Protein AF-A0A9D1CJ39-F1 (afdb_monomer_lite)

Organism: NCBI:txid2840693

Secondary structure (DSSP, 8-state):
----------------------------S-TTHHHHHHHHHHHHHHHTT----SS--TTS-HHHHHHHHHHHHHHHHHHHHHHHHHTT-

pLDDT: mean 74.58, std 17.73, range [40.72, 93.94]

Sequence (89 aa):
MFTPNIQQQGQNQNQQQAQSNSSNSNNHVVPEARGALNNMKHEIAGELGINLKQGYNGDLTSREAGYIGGYMVKRMIEQQEKSMSQNQF

Foldseek 3Di:
DDDDDDDDDDDDDDDDPPPPPPVPPPPPDDPVCPVVLVVLLVVLCVVVVHDDDPDDPVVPDPVSVVVSVVVSVVVVVVVVVVVVVVVPD

Structure (mmCIF, N/CA/C/O backbone):
data_AF-A0A9D1CJ39-F1
#
_entry.id   AF-A0A9D1CJ39-F1
#
loop_
_atom_site.group_PDB
_atom_site.id
_atom_site.type_symbol
_atom_site.label_atom_id
_atom_site.label_alt_id
_atom_site.label_comp_id
_atom_site.label_asym_id
_atom_site.label_entity_id
_atom_site.label_seq_id
_atom_site.pdbx_PDB_ins_code
_atom_site.Cartn_x
_atom_site.Cartn_y
_atom_site.Cartn_z
_atom_site.occupancy
_atom_site.B_iso_or_equiv
_atom_site.auth_seq_id
_atom_site.auth_comp_id
_atom_site.auth_asym_id
_atom_site.auth_atom_id
_atom_site.pdbx_PDB_model_num
ATOM 1 N N . MET A 1 1 ? 41.653 -59.402 -27.744 1.00 44.44 1 MET A N 1
ATOM 2 C CA . MET A 1 1 ? 41.753 -58.293 -28.715 1.00 44.44 1 MET A CA 1
ATOM 3 C C . MET A 1 1 ? 40.563 -57.369 -28.503 1.00 44.44 1 MET A C 1
ATOM 5 O O . MET A 1 1 ? 39.444 -57.846 -28.569 1.00 44.44 1 MET A O 1
ATOM 9 N N . PHE A 1 2 ? 40.890 -56.111 -28.188 1.00 50.53 2 PHE A N 1
ATOM 10 C CA . PHE A 1 2 ? 40.113 -54.861 -28.134 1.00 50.53 2 PHE A CA 1
ATOM 11 C C . PHE A 1 2 ? 38.857 -54.736 -27.233 1.00 50.53 2 PHE A C 1
ATOM 13 O O . PHE A 1 2 ? 37.960 -55.565 -27.206 1.00 50.53 2 PHE A O 1
ATOM 20 N N . THR A 1 3 ? 38.907 -53.657 -26.449 1.00 66.00 3 THR A N 1
ATOM 21 C CA . THR A 1 3 ? 38.209 -53.225 -25.222 1.00 66.00 3 THR A CA 1
ATOM 22 C C . THR A 1 3 ? 36.707 -52.906 -25.365 1.00 66.00 3 THR A C 1
ATOM 24 O O . THR A 1 3 ? 36.264 -52.533 -26.449 1.00 66.00 3 THR A O 1
ATOM 27 N N . PRO A 1 4 ? 35.928 -52.959 -24.259 1.00 53.69 4 PRO A N 1
ATOM 28 C CA . PRO A 1 4 ? 34.553 -52.457 -24.190 1.00 53.69 4 PRO A CA 1
ATOM 29 C C . PRO A 1 4 ? 34.473 -50.930 -24.357 1.00 53.69 4 PRO A C 1
ATOM 31 O O . PRO A 1 4 ? 35.354 -50.191 -23.913 1.00 53.69 4 PRO A O 1
ATOM 34 N N . ASN A 1 5 ? 33.386 -50.468 -24.983 1.00 50.84 5 ASN A N 1
ATOM 35 C CA . ASN A 1 5 ? 33.086 -49.054 -25.186 1.00 50.84 5 ASN A CA 1
ATOM 36 C C . ASN A 1 5 ? 32.719 -48.391 -23.848 1.00 50.84 5 ASN A C 1
ATOM 38 O O . ASN A 1 5 ? 31.610 -48.533 -23.335 1.00 50.84 5 ASN A O 1
ATOM 42 N N . ILE A 1 6 ? 33.697 -47.686 -23.289 1.00 53.28 6 ILE A N 1
ATOM 43 C CA . ILE A 1 6 ? 33.564 -46.740 -22.190 1.00 53.28 6 ILE A CA 1
ATOM 44 C C . ILE A 1 6 ? 33.124 -45.412 -22.805 1.00 53.28 6 ILE A C 1
ATOM 46 O O . ILE A 1 6 ? 33.897 -44.773 -23.518 1.00 53.28 6 ILE A O 1
ATOM 50 N N . GLN A 1 7 ? 31.909 -44.966 -22.494 1.00 51.94 7 GLN A N 1
ATOM 51 C CA . GLN A 1 7 ? 31.563 -43.554 -22.609 1.00 51.94 7 GLN A CA 1
ATOM 52 C C . GLN A 1 7 ? 31.431 -42.994 -21.194 1.00 51.94 7 GLN A C 1
ATOM 54 O O . GLN A 1 7 ? 30.554 -43.374 -20.419 1.00 51.94 7 GLN A O 1
ATOM 59 N N . GLN A 1 8 ? 32.423 -42.177 -20.844 1.00 52.97 8 GLN A N 1
ATOM 60 C CA . GLN A 1 8 ? 32.599 -41.555 -19.544 1.00 52.97 8 GLN A CA 1
ATOM 61 C C . GLN A 1 8 ? 31.594 -40.420 -19.325 1.00 52.97 8 GLN A C 1
ATOM 63 O O . GLN A 1 8 ? 31.347 -39.616 -20.216 1.00 52.97 8 GLN A O 1
ATOM 68 N N . GLN A 1 9 ? 31.074 -40.388 -18.099 1.00 47.34 9 GLN A N 1
ATOM 69 C CA . GLN A 1 9 ? 30.832 -39.227 -17.236 1.00 47.34 9 GLN A CA 1
ATOM 70 C C . GLN A 1 9 ? 30.691 -37.842 -17.894 1.00 47.34 9 GLN A C 1
ATOM 72 O O . GLN A 1 9 ? 31.655 -37.249 -18.367 1.00 47.34 9 GLN A O 1
ATOM 77 N N . GLY A 1 10 ? 29.503 -37.265 -17.706 1.00 44.62 10 GLY A N 1
ATOM 78 C CA . GLY A 1 10 ? 29.279 -35.824 -17.643 1.00 44.62 10 GLY A CA 1
ATOM 79 C C . GLY A 1 10 ? 28.326 -35.506 -16.491 1.00 44.62 10 GLY A C 1
ATOM 80 O O . GLY A 1 10 ? 27.125 -35.373 -16.698 1.00 44.62 10 GLY A O 1
ATOM 81 N N . GLN A 1 11 ? 28.847 -35.438 -15.263 1.00 50.56 11 GLN A N 1
ATOM 82 C CA . GLN A 1 11 ? 28.249 -34.597 -14.221 1.00 50.56 11 GLN A CA 1
ATOM 83 C C . GLN A 1 11 ? 28.714 -33.148 -14.440 1.00 50.56 11 GLN A C 1
ATOM 85 O O . GLN A 1 11 ? 29.812 -32.941 -14.958 1.00 50.56 11 GLN A O 1
ATOM 90 N N . ASN A 1 12 ? 27.926 -32.200 -13.915 1.00 47.78 12 ASN A N 1
ATOM 91 C CA . ASN A 1 12 ? 28.126 -30.742 -13.808 1.00 47.78 12 ASN A CA 1
ATOM 92 C C . ASN A 1 12 ? 27.476 -29.917 -14.930 1.00 47.78 12 ASN A C 1
ATOM 94 O O . ASN A 1 12 ? 27.677 -30.206 -16.097 1.00 47.78 12 ASN A O 1
ATOM 98 N N . GLN A 1 13 ? 26.736 -28.833 -14.691 1.00 50.59 13 GLN A N 1
ATOM 99 C CA . GLN A 1 13 ? 26.329 -28.075 -13.498 1.00 50.59 13 GLN A CA 1
ATOM 100 C C . GLN A 1 13 ? 25.334 -26.996 -14.012 1.00 50.59 13 GLN A C 1
ATOM 102 O O . GLN A 1 13 ? 25.458 -26.573 -15.159 1.00 50.59 13 GLN A O 1
ATOM 107 N N . ASN A 1 14 ? 24.444 -26.493 -13.143 1.00 45.91 14 ASN A N 1
ATOM 108 C CA . ASN A 1 14 ? 23.643 -25.249 -13.278 1.00 45.91 14 ASN A CA 1
ATOM 109 C C . ASN A 1 14 ? 22.334 -25.361 -14.102 1.00 45.91 14 ASN A C 1
ATOM 111 O O . ASN A 1 14 ? 22.366 -25.604 -15.295 1.00 45.91 14 ASN A O 1
ATOM 115 N N . GLN A 1 15 ? 21.123 -25.142 -13.584 1.00 51.31 15 GLN A N 1
ATOM 116 C CA . GLN A 1 15 ? 20.702 -24.252 -12.505 1.00 51.31 15 GLN A CA 1
ATOM 117 C C . GLN A 1 15 ? 19.685 -24.942 -11.596 1.00 51.31 15 GLN A C 1
ATOM 119 O O . GLN A 1 15 ? 18.557 -25.249 -11.970 1.00 51.31 15 GLN A O 1
ATOM 124 N N . GLN A 1 16 ? 20.121 -25.124 -10.357 1.00 50.25 16 GLN A N 1
ATOM 125 C CA . GLN A 1 16 ? 19.273 -25.215 -9.186 1.00 50.25 16 GLN A CA 1
ATOM 126 C C . GLN A 1 16 ? 18.441 -23.926 -9.165 1.00 50.25 16 GLN A C 1
ATOM 128 O O . GLN A 1 16 ? 19.002 -22.839 -9.018 1.00 50.25 16 GLN A O 1
ATOM 133 N N . GLN A 1 17 ? 17.126 -24.015 -9.380 1.00 48.69 17 GLN A N 1
ATOM 134 C CA . GLN A 1 17 ? 16.246 -22.889 -9.093 1.00 48.69 17 GLN A CA 1
ATOM 135 C C . GLN A 1 17 ? 16.282 -22.749 -7.575 1.00 48.69 17 GLN A C 1
ATOM 137 O O . GLN A 1 17 ? 15.655 -23.517 -6.848 1.00 48.69 17 GLN A O 1
ATOM 142 N N . ALA A 1 18 ? 17.170 -21.868 -7.114 1.00 48.94 18 ALA A N 1
ATOM 143 C CA . ALA A 1 18 ? 17.350 -21.527 -5.724 1.00 48.94 18 ALA A CA 1
ATOM 144 C C . ALA A 1 18 ? 16.001 -21.032 -5.216 1.00 48.94 18 ALA A C 1
ATOM 146 O O . ALA A 1 18 ? 15.617 -19.877 -5.397 1.00 48.94 18 ALA A O 1
ATOM 147 N N . GLN A 1 19 ? 15.260 -21.946 -4.603 1.00 52.66 19 GLN A N 1
ATOM 148 C CA . GLN A 1 19 ? 14.200 -21.618 -3.685 1.00 52.66 19 GLN A CA 1
ATOM 149 C C . GLN A 1 19 ? 14.915 -20.996 -2.497 1.00 52.66 19 GLN A C 1
ATOM 151 O O . GLN A 1 19 ? 15.305 -21.669 -1.544 1.00 52.66 19 GLN A O 1
ATOM 156 N N . SER A 1 20 ? 15.205 -19.704 -2.641 1.00 40.72 20 SER A N 1
ATOM 157 C CA . SER A 1 20 ? 15.696 -18.843 -1.589 1.00 40.72 20 SER A CA 1
ATOM 158 C C . SER A 1 20 ? 14.625 -18.837 -0.510 1.00 40.72 20 SER A C 1
ATOM 160 O O . SER A 1 20 ? 13.783 -17.944 -0.449 1.00 40.72 20 SER A O 1
ATOM 162 N N . ASN A 1 21 ? 14.668 -19.850 0.354 1.00 52.09 21 ASN A N 1
ATOM 163 C CA . ASN A 1 21 ? 14.252 -19.757 1.738 1.00 52.09 21 ASN A CA 1
ATOM 164 C C . ASN A 1 21 ? 15.152 -18.692 2.369 1.00 52.09 21 ASN A C 1
ATOM 166 O O . ASN A 1 21 ? 16.089 -18.982 3.109 1.00 52.09 21 ASN A O 1
ATOM 170 N N . SER A 1 22 ? 14.895 -17.429 2.026 1.00 44.03 22 SER A N 1
ATOM 171 C CA . SER A 1 22 ? 15.271 -16.326 2.880 1.00 44.03 22 SER A CA 1
ATOM 172 C C . SER A 1 22 ? 14.402 -16.499 4.114 1.00 44.03 22 SER A C 1
ATOM 174 O O . SER A 1 22 ? 13.268 -16.031 4.182 1.00 44.03 22 SER A O 1
ATOM 176 N N . SER A 1 23 ? 14.936 -17.253 5.070 1.00 50.16 23 SER A N 1
ATOM 177 C CA . SER A 1 23 ? 14.461 -17.361 6.443 1.00 50.16 23 SER A CA 1
ATOM 178 C C . SER A 1 23 ? 14.636 -16.024 7.173 1.00 50.16 23 SER A C 1
ATOM 180 O O . SER A 1 23 ? 15.137 -15.977 8.291 1.00 50.16 23 SER A O 1
ATOM 182 N N . ASN A 1 24 ? 14.216 -14.920 6.550 1.00 47.41 24 ASN A N 1
ATOM 183 C CA . ASN A 1 24 ? 13.954 -13.674 7.240 1.00 47.41 24 ASN A CA 1
ATOM 184 C C . ASN A 1 24 ? 12.587 -13.832 7.900 1.00 47.41 24 ASN A C 1
ATOM 186 O O . ASN A 1 24 ? 11.532 -13.542 7.334 1.00 47.41 24 ASN A O 1
ATOM 190 N N . SER A 1 25 ? 12.639 -14.393 9.102 1.00 51.16 25 SER A N 1
ATOM 191 C CA . SER A 1 25 ? 11.537 -14.540 10.037 1.00 51.16 25 SER A CA 1
ATOM 192 C C . SER A 1 25 ? 10.979 -13.167 10.436 1.00 51.16 25 SER A C 1
ATOM 194 O O . SER A 1 25 ? 11.235 -12.678 11.527 1.00 51.16 25 SER A O 1
ATOM 196 N N . ASN A 1 26 ? 10.180 -12.567 9.555 1.00 52.97 26 ASN A N 1
ATOM 197 C CA . ASN A 1 26 ? 9.194 -11.527 9.864 1.00 52.97 26 ASN A CA 1
ATOM 198 C C . ASN A 1 26 ? 7.794 -12.035 9.495 1.00 52.97 26 ASN A C 1
ATOM 200 O O . ASN A 1 26 ? 6.955 -11.304 8.973 1.00 52.97 26 ASN A O 1
ATOM 204 N N . ASN A 1 27 ? 7.537 -13.327 9.723 1.00 54.66 27 ASN A N 1
ATOM 205 C CA . ASN A 1 27 ? 6.239 -13.929 9.462 1.00 54.66 27 ASN A CA 1
ATOM 206 C C . ASN A 1 27 ? 5.248 -13.642 10.602 1.00 54.66 27 ASN A C 1
ATOM 208 O O . ASN A 1 27 ? 4.677 -14.558 11.184 1.00 54.66 27 ASN A O 1
ATOM 212 N N . HIS A 1 28 ? 5.058 -12.365 10.928 1.00 57.78 28 HIS A N 1
ATOM 213 C CA . HIS A 1 28 ? 3.986 -11.910 11.814 1.00 57.78 28 HIS A CA 1
ATOM 214 C C . HIS A 1 28 ? 2.725 -11.577 11.005 1.00 57.78 28 HIS A C 1
ATOM 216 O O . HIS A 1 28 ? 1.996 -10.638 11.303 1.00 57.78 28 HIS A O 1
ATOM 222 N N . VAL A 1 29 ? 2.497 -12.305 9.912 1.00 65.00 29 VAL A N 1
ATOM 223 C CA . VAL A 1 29 ? 1.246 -12.231 9.167 1.00 65.00 29 VAL A CA 1
ATOM 224 C C . VAL A 1 29 ? 0.439 -13.464 9.520 1.00 65.00 29 VAL A C 1
ATOM 226 O O . VAL A 1 29 ? 0.872 -14.592 9.281 1.00 65.00 29 VAL A O 1
ATOM 229 N N . VAL A 1 30 ? -0.731 -13.223 10.108 1.00 76.81 30 VAL A N 1
ATOM 230 C CA . VAL A 1 30 ? -1.768 -14.232 10.323 1.00 76.81 30 VAL A CA 1
ATOM 231 C C . VAL A 1 30 ? -1.953 -14.990 8.996 1.00 76.81 30 VAL A C 1
ATOM 233 O O . VAL A 1 30 ? -2.206 -14.336 7.976 1.00 76.81 30 VAL A O 1
ATOM 236 N N . PRO A 1 31 ? -1.740 -16.321 8.948 1.00 78.12 31 PRO A N 1
ATOM 237 C CA . PRO A 1 31 ? -1.760 -17.091 7.703 1.00 78.12 31 PRO A CA 1
ATOM 238 C C . PRO A 1 31 ? -3.027 -16.864 6.874 1.00 78.12 31 PRO A C 1
ATOM 240 O O . PRO A 1 31 ? -2.952 -16.750 5.651 1.00 78.12 31 PRO A O 1
ATOM 243 N N . GLU A 1 32 ? -4.1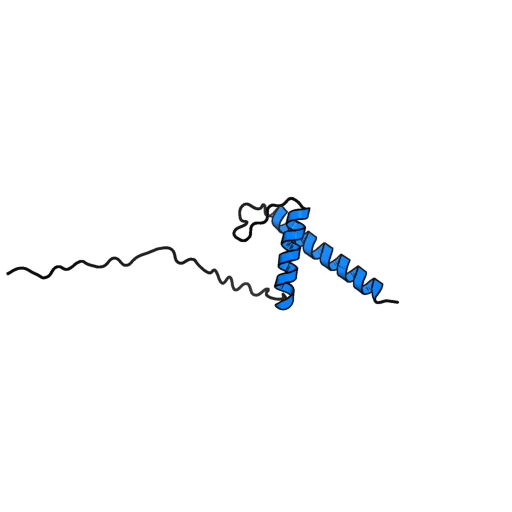59 -16.707 7.552 1.00 82.25 32 GLU A N 1
ATOM 244 C CA . GLU A 1 32 ? -5.476 -16.430 6.990 1.00 82.25 32 GLU A CA 1
ATOM 245 C C . GLU A 1 32 ? -5.534 -15.059 6.290 1.00 82.25 32 GLU A C 1
ATOM 247 O O . GLU A 1 32 ? -6.177 -14.911 5.252 1.00 82.25 32 GLU A O 1
ATOM 252 N N . ALA A 1 33 ? -4.809 -14.057 6.797 1.00 83.44 33 ALA A N 1
ATOM 253 C CA . ALA A 1 33 ? -4.798 -12.705 6.238 1.00 83.44 33 ALA A CA 1
ATOM 254 C C . ALA A 1 33 ? -3.917 -12.576 4.987 1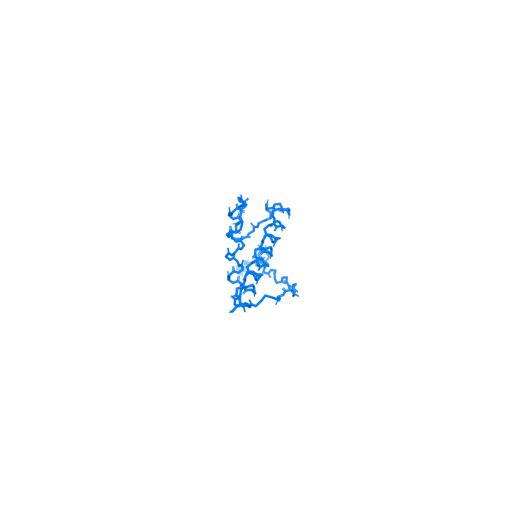.00 83.44 33 ALA A C 1
ATOM 256 O O . ALA A 1 33 ? -4.090 -11.640 4.208 1.00 83.44 33 ALA A O 1
ATOM 257 N N . ARG A 1 34 ? -2.988 -13.511 4.743 1.00 84.00 34 ARG A N 1
ATOM 258 C CA . ARG A 1 34 ? -2.049 -13.432 3.608 1.00 84.00 34 ARG A CA 1
ATOM 259 C C . ARG A 1 34 ? -2.750 -13.289 2.257 1.00 84.00 34 ARG A C 1
ATOM 261 O O . ARG A 1 34 ? -2.273 -12.537 1.411 1.00 84.00 34 ARG A O 1
ATOM 268 N N . GLY A 1 35 ? -3.876 -13.979 2.061 1.00 86.81 35 GLY A N 1
ATOM 269 C CA . GLY A 1 35 ? -4.668 -13.879 0.832 1.00 86.81 35 GLY A CA 1
ATOM 270 C C . GLY A 1 35 ? -5.259 -12.481 0.642 1.00 86.81 35 GLY A C 1
ATOM 271 O O . GLY A 1 35 ? -5.048 -11.854 -0.395 1.00 86.81 35 GLY A O 1
ATOM 272 N N . ALA A 1 36 ? -5.920 -11.958 1.678 1.00 87.31 36 ALA A N 1
AT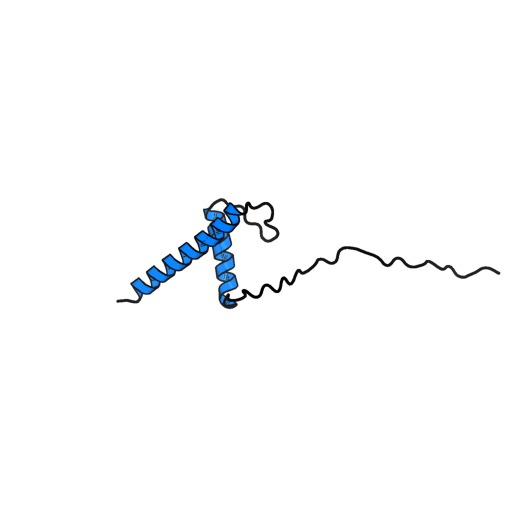OM 273 C CA . ALA A 1 36 ? -6.504 -10.618 1.666 1.00 87.31 36 ALA A CA 1
ATOM 274 C C . ALA A 1 36 ? -5.442 -9.522 1.468 1.00 87.31 36 ALA A C 1
ATOM 276 O O . ALA A 1 36 ? -5.624 -8.623 0.650 1.00 87.31 36 ALA A O 1
ATOM 277 N N . LEU A 1 37 ? -4.297 -9.639 2.148 1.00 87.44 37 LEU A N 1
ATOM 278 C CA . LEU A 1 37 ? -3.166 -8.721 2.001 1.00 87.44 37 LEU A CA 1
ATOM 279 C C . LEU A 1 37 ? -2.592 -8.736 0.581 1.00 87.44 37 LEU A C 1
ATOM 281 O O . LEU A 1 37 ? -2.264 -7.684 0.033 1.00 87.44 37 LEU A O 1
ATOM 285 N N . ASN A 1 38 ? -2.484 -9.916 -0.035 1.00 88.56 38 ASN A N 1
ATOM 286 C CA . ASN A 1 38 ? -2.004 -10.024 -1.406 1.00 88.56 38 ASN A CA 1
ATOM 287 C C . ASN A 1 38 ? -2.989 -9.381 -2.389 1.00 88.56 38 ASN A C 1
ATOM 289 O O . ASN A 1 38 ? -2.555 -8.660 -3.281 1.00 88.56 38 ASN A O 1
ATOM 293 N N . ASN A 1 39 ? -4.296 -9.582 -2.208 1.00 89.50 39 ASN A N 1
ATOM 294 C CA . ASN A 1 39 ? -5.318 -8.939 -3.039 1.00 89.50 39 ASN A CA 1
ATOM 295 C C . ASN A 1 39 ? -5.259 -7.413 -2.907 1.00 89.50 39 ASN A C 1
ATOM 297 O O . ASN A 1 39 ? -5.155 -6.719 -3.915 1.00 89.50 39 ASN A O 1
ATOM 301 N N . MET A 1 40 ? -5.201 -6.904 -1.673 1.00 90.81 40 MET A N 1
ATOM 302 C CA . MET A 1 40 ? -5.095 -5.470 -1.392 1.00 90.81 40 MET A CA 1
ATOM 303 C C . MET A 1 40 ? -3.851 -4.848 -2.038 1.00 90.81 40 M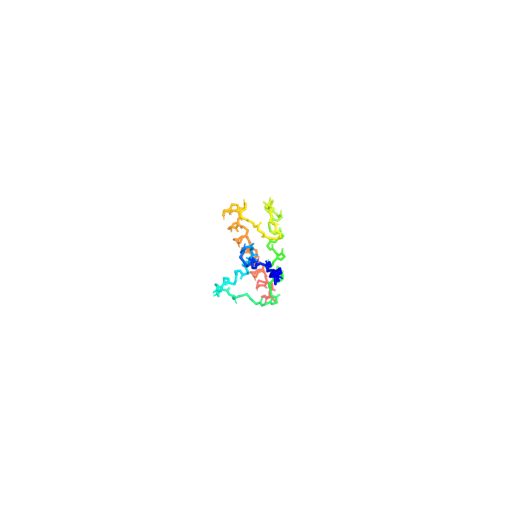ET A C 1
ATOM 305 O O . MET A 1 40 ? -3.927 -3.771 -2.619 1.00 90.81 40 MET A O 1
ATOM 309 N N . LYS A 1 41 ? -2.705 -5.534 -1.984 1.00 89.44 41 LYS A N 1
ATOM 310 C CA . LYS A 1 41 ? -1.475 -5.084 -2.647 1.00 89.44 41 LYS A CA 1
ATOM 311 C C . LYS A 1 41 ? -1.672 -4.890 -4.155 1.00 89.44 41 LYS A C 1
ATOM 313 O O . LYS A 1 41 ? -1.206 -3.895 -4.699 1.00 89.44 41 LYS A O 1
ATOM 318 N N . HIS A 1 42 ? -2.329 -5.837 -4.827 1.00 91.50 42 HIS A N 1
ATOM 319 C CA . HIS A 1 42 ? -2.566 -5.756 -6.272 1.00 91.50 42 HIS A CA 1
ATOM 320 C C . HIS A 1 42 ? -3.610 -4.694 -6.626 1.00 91.50 42 HIS A C 1
ATOM 322 O O . HIS A 1 42 ? -3.429 -3.982 -7.608 1.00 91.50 42 HIS A O 1
ATOM 328 N N . GLU A 1 43 ? -4.658 -4.557 -5.815 1.00 90.00 43 GLU A N 1
ATOM 329 C CA . GLU A 1 43 ? -5.671 -3.507 -5.965 1.00 90.00 43 GLU A CA 1
ATOM 330 C C . GLU A 1 43 ? -5.033 -2.118 -5.873 1.00 90.00 43 GLU A C 1
ATOM 332 O O . GLU A 1 43 ? -5.170 -1.310 -6.786 1.00 90.00 43 GLU A O 1
ATOM 337 N N . ILE A 1 44 ? -4.246 -1.880 -4.822 1.00 90.50 44 ILE A N 1
ATOM 338 C CA . ILE A 1 44 ? -3.541 -0.613 -4.612 1.00 90.50 44 ILE A CA 1
ATOM 339 C C . ILE A 1 44 ? -2.519 -0.363 -5.717 1.00 90.50 44 ILE A C 1
ATOM 341 O O . ILE A 1 44 ? -2.428 0.749 -6.220 1.00 90.50 44 ILE A O 1
ATOM 345 N N . ALA A 1 45 ? -1.761 -1.376 -6.141 1.00 89.75 45 ALA A N 1
ATOM 346 C CA . ALA A 1 45 ? -0.848 -1.213 -7.268 1.00 89.75 45 ALA A CA 1
ATOM 347 C C . ALA A 1 45 ? -1.595 -0.774 -8.542 1.00 89.75 45 ALA A C 1
ATOM 349 O O . ALA A 1 45 ? -1.149 0.153 -9.216 1.00 89.75 45 ALA A O 1
ATOM 350 N N . GLY A 1 46 ? -2.761 -1.371 -8.814 1.00 90.81 46 GLY A N 1
ATOM 351 C CA . GLY A 1 46 ? -3.637 -0.980 -9.918 1.00 90.81 46 GLY A CA 1
ATOM 352 C C . GLY A 1 46 ? -4.153 0.457 -9.800 1.00 90.81 46 GLY A C 1
ATOM 353 O O . GLY A 1 46 ? -4.072 1.207 -10.769 1.00 90.81 46 GLY A O 1
ATOM 354 N N . GLU A 1 47 ? -4.616 0.868 -8.615 1.00 89.12 47 GLU A N 1
ATOM 355 C CA . GLU A 1 47 ? -5.065 2.245 -8.343 1.00 89.12 47 GLU A CA 1
ATOM 356 C C . GLU A 1 47 ? -3.955 3.279 -8.558 1.00 89.12 47 GLU A C 1
ATOM 358 O O 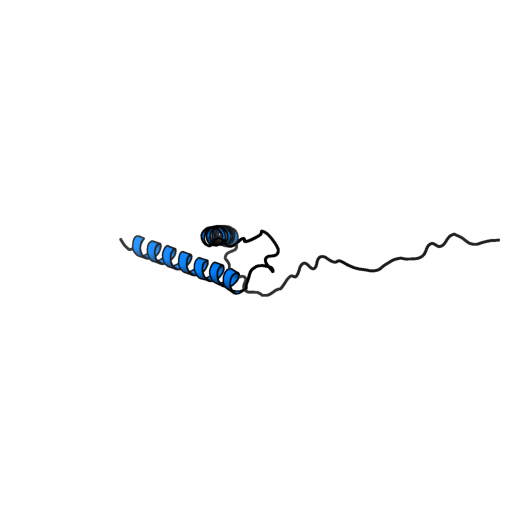. GLU A 1 47 ? -4.199 4.370 -9.071 1.00 89.12 47 GLU A O 1
ATOM 363 N N . LEU A 1 48 ? -2.725 2.931 -8.180 1.00 88.44 48 LEU A N 1
ATOM 364 C CA . LEU A 1 48 ? -1.557 3.798 -8.309 1.00 88.44 48 LEU A CA 1
ATOM 365 C C . LEU A 1 48 ? -0.946 3.772 -9.723 1.00 88.44 48 LEU A C 1
ATOM 367 O O . LEU A 1 48 ? 0.041 4.463 -9.968 1.00 88.44 48 LEU A O 1
ATOM 371 N N . GLY A 1 49 ? -1.507 2.985 -10.650 1.00 87.56 49 GLY A N 1
ATOM 372 C CA . GLY A 1 49 ? -0.988 2.820 -12.012 1.00 87.56 49 GLY A CA 1
ATOM 373 C C . GLY A 1 49 ? 0.352 2.079 -12.077 1.00 87.56 49 GLY A C 1
ATOM 374 O O . GLY A 1 49 ? 1.053 2.146 -13.087 1.00 87.56 49 GLY A O 1
ATOM 375 N N . ILE A 1 50 ? 0.722 1.379 -11.005 1.00 87.25 50 ILE A N 1
ATOM 376 C CA . ILE A 1 50 ? 1.982 0.655 -10.890 1.00 87.25 50 ILE A CA 1
ATOM 377 C C . ILE A 1 50 ? 1.772 -0.776 -11.385 1.00 87.25 50 ILE A C 1
ATOM 379 O O . ILE A 1 50 ? 0.952 -1.531 -10.862 1.00 87.25 50 ILE A O 1
ATOM 383 N N . ASN A 1 51 ? 2.556 -1.177 -12.384 1.00 84.25 51 ASN A N 1
ATOM 384 C CA . ASN A 1 51 ? 2.486 -2.524 -12.941 1.00 84.25 51 ASN A CA 1
ATOM 385 C C . ASN A 1 51 ? 3.184 -3.534 -12.024 1.00 84.25 51 ASN A C 1
ATOM 387 O O . ASN A 1 51 ? 4.374 -3.809 -12.166 1.00 84.25 51 ASN A O 1
ATOM 391 N N . LEU A 1 52 ? 2.423 -4.107 -11.094 1.00 84.94 52 LEU A N 1
ATOM 392 C CA . LEU A 1 52 ? 2.888 -5.187 -10.234 1.00 84.94 52 LEU A CA 1
ATOM 393 C C . LEU A 1 52 ? 2.623 -6.551 -10.888 1.00 84.94 52 LEU A C 1
ATOM 395 O O . LEU A 1 52 ? 1.479 -6.933 -11.130 1.00 84.94 52 LEU A O 1
ATOM 399 N N . LYS A 1 53 ? 3.689 -7.307 -11.152 1.00 82.75 53 LYS A N 1
ATOM 400 C CA . LYS A 1 53 ? 3.641 -8.643 -11.758 1.00 82.75 53 LYS A CA 1
ATOM 401 C C . LYS A 1 53 ? 3.557 -9.721 -10.677 1.00 82.75 53 LYS A C 1
ATOM 403 O O . LYS A 1 53 ? 4.182 -9.616 -9.617 1.00 82.75 53 LYS A O 1
ATOM 408 N N . GLN A 1 54 ? 2.851 -10.811 -10.975 1.00 77.56 54 GLN A N 1
ATOM 409 C CA . GLN A 1 54 ? 2.905 -12.049 -10.190 1.00 77.56 54 GLN A CA 1
ATOM 410 C C . GLN A 1 54 ? 4.249 -12.742 -10.457 1.00 77.56 54 GLN A C 1
ATOM 412 O O . GLN A 1 54 ? 4.371 -13.569 -11.356 1.00 77.56 54 GLN A O 1
ATOM 417 N N . GLY A 1 55 ? 5.290 -12.331 -9.734 1.00 81.50 55 GLY A N 1
ATOM 418 C CA . GLY A 1 55 ? 6.645 -12.843 -9.913 1.00 81.50 55 GLY A CA 1
ATOM 419 C C . GLY A 1 55 ? 7.711 -11.800 -9.594 1.00 81.50 55 GLY A C 1
ATOM 420 O O . GLY A 1 55 ? 7.608 -11.058 -8.615 1.00 81.50 55 GLY A O 1
ATOM 421 N N . TYR A 1 56 ? 8.758 -11.762 -10.416 1.00 77.75 56 TYR A N 1
ATOM 422 C CA . TYR A 1 56 ? 9.862 -10.826 -10.241 1.00 77.75 56 TYR A CA 1
ATOM 423 C C . TYR A 1 56 ? 9.430 -9.396 -10.587 1.00 77.75 56 TYR A C 1
ATOM 425 O O . TYR A 1 56 ? 9.015 -9.122 -11.710 1.00 77.75 56 TYR A O 1
ATOM 433 N N . ASN A 1 57 ? 9.557 -8.496 -9.611 1.00 83.25 57 ASN A N 1
ATOM 434 C CA . ASN A 1 57 ? 9.283 -7.061 -9.738 1.00 83.25 57 ASN A CA 1
ATOM 435 C C . ASN A 1 57 ? 10.576 -6.242 -9.581 1.00 83.25 57 ASN A C 1
ATOM 437 O O . ASN A 1 57 ? 10.559 -5.167 -9.000 1.00 83.25 57 ASN A O 1
ATOM 441 N N . GLY A 1 58 ? 11.727 -6.763 -10.022 1.00 80.81 58 GLY A N 1
ATOM 442 C CA . GLY A 1 58 ? 13.000 -6.038 -9.901 1.00 80.81 58 GLY A CA 1
ATOM 443 C C . GLY A 1 58 ? 13.137 -4.848 -10.851 1.00 80.81 58 GLY A C 1
ATOM 444 O O . GLY A 1 58 ? 14.034 -4.035 -10.664 1.00 80.81 58 GLY A O 1
ATOM 445 N N . ASP A 1 59 ? 12.251 -4.734 -11.845 1.00 84.19 59 ASP A N 1
ATOM 446 C CA . ASP A 1 59 ? 12.101 -3.530 -12.666 1.00 84.19 59 ASP A CA 1
ATOM 447 C C . ASP A 1 59 ? 11.324 -2.409 -11.959 1.00 84.19 59 ASP A C 1
ATOM 449 O O . ASP A 1 59 ? 11.380 -1.259 -12.390 1.00 84.19 59 ASP A O 1
ATOM 453 N N . LEU A 1 60 ? 10.632 -2.727 -10.860 1.00 85.75 60 LEU A N 1
ATOM 454 C CA . LEU A 1 60 ? 9.906 -1.750 -10.065 1.00 85.75 60 LEU A CA 1
ATOM 455 C C . LEU A 1 60 ? 10.890 -0.871 -9.296 1.00 85.75 60 LEU A C 1
ATOM 457 O O . LEU A 1 60 ? 11.783 -1.375 -8.607 1.00 85.75 60 LEU A O 1
ATOM 461 N N . THR A 1 61 ? 10.716 0.448 -9.351 1.00 89.12 61 THR A N 1
ATOM 462 C CA . THR A 1 61 ? 11.585 1.327 -8.570 1.00 89.12 61 THR A CA 1
ATOM 463 C C . THR A 1 61 ? 11.323 1.130 -7.075 1.00 89.12 61 THR A C 1
ATOM 465 O O . THR A 1 61 ? 10.185 0.941 -6.635 1.00 89.12 61 THR A O 1
ATOM 468 N N . SER A 1 62 ? 12.366 1.240 -6.244 1.00 88.50 62 SER A N 1
ATOM 469 C CA . SER A 1 62 ? 12.227 1.115 -4.782 1.00 88.50 62 SER A CA 1
ATOM 470 C C . SER A 1 62 ? 11.203 2.097 -4.200 1.00 88.50 62 SER A C 1
ATOM 472 O O . SER A 1 62 ? 10.560 1.805 -3.193 1.00 88.50 62 SER A O 1
ATOM 4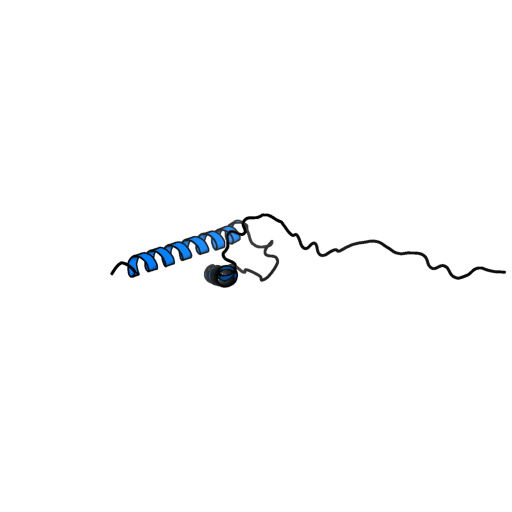74 N N . ARG A 1 63 ? 11.029 3.256 -4.852 1.00 88.88 63 ARG A N 1
ATOM 475 C CA . ARG A 1 63 ? 10.019 4.254 -4.495 1.00 88.88 63 ARG A CA 1
ATOM 476 C C . ARG A 1 63 ? 8.605 3.723 -4.710 1.00 88.88 63 ARG A C 1
ATOM 478 O O . ARG A 1 63 ? 7.780 3.883 -3.822 1.00 88.88 63 ARG A O 1
ATOM 485 N N . GLU A 1 64 ? 8.326 3.103 -5.851 1.00 88.25 64 GLU A N 1
ATOM 486 C CA . GLU A 1 64 ? 7.000 2.560 -6.164 1.00 88.25 64 GLU A CA 1
ATOM 487 C C . GLU A 1 64 ? 6.657 1.368 -5.268 1.00 88.25 64 GLU A C 1
ATOM 489 O O . GLU A 1 64 ? 5.571 1.320 -4.694 1.00 88.25 64 GLU A O 1
ATOM 494 N N . ALA A 1 65 ? 7.610 0.453 -5.065 1.00 87.50 65 ALA A N 1
ATOM 495 C CA . ALA A 1 65 ? 7.439 -0.675 -4.150 1.00 87.50 65 ALA A CA 1
ATOM 496 C C . ALA A 1 65 ? 7.139 -0.202 -2.716 1.00 87.50 65 ALA A C 1
ATOM 498 O O . ALA A 1 65 ? 6.211 -0.693 -2.069 1.00 87.50 65 ALA A O 1
ATOM 499 N N . GLY A 1 66 ? 7.898 0.791 -2.235 1.00 88.88 66 GLY A N 1
ATOM 500 C CA . GLY A 1 66 ? 7.674 1.409 -0.930 1.00 88.88 66 GLY A CA 1
ATOM 501 C C . GLY A 1 66 ? 6.342 2.154 -0.848 1.00 88.88 66 GLY A C 1
ATOM 502 O O . GLY A 1 66 ? 5.655 2.076 0.170 1.00 88.88 66 GLY A O 1
ATOM 503 N N . TYR A 1 67 ? 5.942 2.832 -1.924 1.00 92.31 67 TYR A N 1
ATOM 504 C CA . TYR A 1 67 ? 4.687 3.573 -1.982 1.00 92.31 67 TYR A CA 1
ATOM 505 C C . TYR A 1 67 ? 3.466 2.649 -1.894 1.00 92.31 67 TYR A C 1
ATOM 507 O O . TYR A 1 67 ? 2.568 2.930 -1.103 1.00 92.31 67 TYR A O 1
ATOM 515 N N . ILE A 1 68 ? 3.475 1.504 -2.591 1.00 90.94 68 ILE A N 1
ATOM 516 C CA . ILE A 1 68 ? 2.426 0.477 -2.465 1.00 90.94 68 ILE A CA 1
ATOM 517 C C . ILE A 1 68 ? 2.311 0.005 -1.010 1.00 90.94 68 ILE A C 1
ATOM 519 O O . ILE A 1 68 ? 1.220 0.015 -0.441 1.00 90.94 68 ILE A O 1
ATOM 523 N N . GLY A 1 69 ? 3.433 -0.371 -0.386 1.00 90.19 69 GLY A N 1
ATOM 524 C CA . GLY A 1 69 ? 3.442 -0.857 0.997 1.00 90.19 69 GLY A CA 1
ATOM 525 C C . GLY A 1 69 ? 2.950 0.186 2.006 1.00 90.19 69 GLY A C 1
ATOM 526 O O . GLY A 1 69 ? 2.162 -0.132 2.895 1.00 90.19 69 GLY A O 1
ATOM 527 N N . GLY A 1 70 ? 3.354 1.448 1.846 1.00 92.75 70 GLY A N 1
ATOM 528 C CA . GLY A 1 70 ? 2.878 2.544 2.692 1.00 92.75 70 GLY A CA 1
ATOM 529 C C . GLY A 1 70 ? 1.381 2.814 2.526 1.00 92.75 70 GLY A C 1
ATOM 530 O O . GLY A 1 70 ? 0.672 3.021 3.512 1.00 92.75 70 GLY A O 1
ATOM 531 N N . TYR A 1 71 ? 0.878 2.759 1.291 1.00 93.94 71 TYR A N 1
ATOM 532 C CA . TYR A 1 71 ? -0.538 2.971 1.000 1.00 93.94 71 TYR A CA 1
ATOM 533 C C . TYR A 1 71 ? -1.415 1.825 1.529 1.00 93.94 71 TYR A C 1
ATOM 535 O O . TYR A 1 71 ? -2.500 2.076 2.052 1.00 93.94 71 TYR A O 1
ATOM 543 N N . MET A 1 72 ? -0.915 0.582 1.497 1.00 91.31 72 MET A N 1
ATOM 544 C CA . MET A 1 72 ? -1.559 -0.568 2.145 1.00 91.31 72 MET A CA 1
ATOM 545 C C . MET A 1 72 ? -1.772 -0.329 3.642 1.00 91.31 72 MET A C 1
ATOM 547 O O . MET A 1 72 ? -2.885 -0.493 4.137 1.00 91.31 72 MET A O 1
ATOM 551 N N . VAL A 1 73 ? -0.725 0.090 4.361 1.00 92.12 73 VAL A N 1
ATOM 552 C CA . VAL A 1 73 ? -0.811 0.351 5.808 1.00 92.12 73 VAL A CA 1
ATOM 553 C C . VAL A 1 73 ? -1.763 1.507 6.098 1.00 92.12 73 VAL A C 1
ATOM 555 O O . VAL A 1 73 ? -2.599 1.399 6.991 1.00 92.12 73 VAL A O 1
ATOM 558 N N . LYS A 1 74 ? -1.694 2.585 5.309 1.00 93.31 74 LYS A N 1
ATOM 559 C CA . LYS A 1 74 ? -2.613 3.720 5.437 1.00 93.31 74 LYS A CA 1
ATOM 560 C C . LYS A 1 74 ? -4.075 3.278 5.311 1.00 93.31 74 LYS A C 1
ATOM 562 O O . LYS A 1 74 ? -4.873 3.575 6.194 1.00 93.31 74 LYS A O 1
ATOM 567 N N . ARG A 1 75 ? -4.410 2.510 4.267 1.00 91.25 75 ARG A N 1
ATOM 568 C CA . ARG A 1 75 ? -5.771 1.999 4.041 1.00 91.25 75 ARG A CA 1
ATOM 569 C C . ARG A 1 75 ? -6.228 1.070 5.175 1.00 91.25 75 ARG A C 1
ATOM 571 O O . ARG A 1 75 ? -7.382 1.155 5.585 1.00 91.25 75 ARG A O 1
ATOM 578 N N . MET A 1 76 ? -5.347 0.225 5.718 1.00 89.50 76 MET A N 1
ATOM 579 C CA . MET A 1 76 ? -5.679 -0.630 6.871 1.00 89.50 76 MET A CA 1
ATOM 580 C C . MET A 1 76 ? -5.993 0.176 8.132 1.00 89.50 76 MET A C 1
ATOM 582 O O . MET A 1 76 ? -6.961 -0.135 8.823 1.00 89.50 76 MET A O 1
ATOM 586 N N . ILE A 1 77 ? -5.202 1.211 8.427 1.00 91.81 77 ILE A N 1
ATOM 587 C CA . ILE A 1 77 ? -5.438 2.078 9.587 1.00 91.81 77 ILE A CA 1
ATOM 588 C C . ILE A 1 77 ? -6.774 2.802 9.428 1.00 91.81 77 ILE A C 1
ATOM 590 O O . ILE A 1 77 ? -7.607 2.718 10.322 1.00 91.81 77 ILE A O 1
ATOM 594 N N . GLU A 1 78 ? -7.032 3.408 8.267 1.00 91.56 78 GLU A N 1
ATOM 595 C CA . GLU A 1 78 ? -8.297 4.102 7.997 1.00 91.56 78 GLU A CA 1
ATOM 596 C C . GLU A 1 78 ? -9.516 3.173 8.126 1.00 91.56 78 GLU A C 1
ATOM 598 O O . GLU A 1 78 ? -10.554 3.566 8.660 1.00 91.56 78 GLU A O 1
ATOM 603 N N . GLN A 1 79 ? -9.416 1.932 7.636 1.00 89.31 79 GLN A N 1
ATOM 604 C CA . GLN A 1 79 ? -10.471 0.925 7.797 1.00 89.31 79 GLN A CA 1
ATOM 605 C C . GLN A 1 79 ? -10.694 0.575 9.269 1.00 89.31 79 GLN A C 1
ATOM 607 O O . GLN A 1 79 ? -11.842 0.450 9.707 1.00 89.31 79 GLN A O 1
ATOM 612 N N . GLN A 1 80 ? -9.616 0.443 10.039 1.00 88.75 80 GLN A N 1
ATOM 613 C CA . GLN A 1 80 ? -9.710 0.098 11.448 1.00 88.75 80 GLN A CA 1
ATOM 614 C C . GLN A 1 80 ? -10.255 1.254 12.288 1.00 88.75 80 GLN A C 1
ATOM 616 O O . GLN A 1 80 ? -11.118 1.030 13.129 1.00 88.75 80 GLN A O 1
ATOM 621 N N . GLU A 1 81 ? -9.832 2.491 12.030 1.00 90.88 81 GLU A N 1
ATOM 622 C CA . GLU A 1 81 ? -10.378 3.695 12.669 1.00 90.88 81 GLU A CA 1
ATOM 623 C C . GLU A 1 81 ? -11.883 3.829 12.417 1.00 90.88 81 GLU A C 1
ATOM 625 O O . GLU A 1 81 ? -12.650 4.059 13.352 1.00 90.88 81 GLU A O 1
ATOM 630 N N . LYS A 1 82 ? -12.330 3.600 11.174 1.00 89.38 82 LYS A N 1
ATOM 631 C CA . LYS A 1 82 ? -13.760 3.573 10.832 1.00 89.38 82 LYS A CA 1
ATOM 632 C C . LYS A 1 82 ? -14.504 2.473 11.578 1.00 89.38 82 LYS A C 1
ATOM 634 O O . LYS A 1 82 ? -15.568 2.737 12.126 1.00 89.38 82 LYS A O 1
ATOM 639 N N . SER A 1 83 ? -13.940 1.267 11.635 1.00 87.50 83 SER A N 1
ATOM 640 C CA . SER A 1 83 ? -14.550 0.131 12.337 1.00 87.50 83 SER A CA 1
ATOM 641 C C . SER A 1 83 ? -14.666 0.401 13.839 1.00 87.50 83 SER A C 1
ATOM 643 O O . SER A 1 83 ? -15.722 0.188 14.425 1.00 87.50 83 SER A O 1
ATOM 645 N N . MET A 1 84 ? -13.619 0.951 14.461 1.00 86.44 84 MET A N 1
ATOM 646 C CA . MET A 1 84 ? -13.625 1.332 15.878 1.00 86.44 84 MET A CA 1
ATOM 647 C C . MET A 1 84 ? -14.613 2.465 16.172 1.00 86.44 84 MET A C 1
ATOM 649 O O . MET A 1 84 ? -15.307 2.415 17.183 1.00 86.44 84 MET A O 1
ATOM 653 N N . SER A 1 85 ? -14.716 3.457 15.282 1.00 83.31 85 SER A N 1
ATOM 654 C CA . SER A 1 85 ? -15.709 4.529 15.396 1.00 83.31 85 SER A CA 1
ATOM 655 C C . SER A 1 85 ? -17.141 4.021 15.221 1.00 83.31 85 SER A C 1
ATOM 657 O O . SER A 1 85 ? -18.052 4.552 15.849 1.00 83.31 85 SER A O 1
ATOM 659 N N . GLN A 1 86 ? -17.358 3.029 14.358 1.00 77.12 86 GLN A N 1
ATOM 660 C CA . GLN A 1 86 ? -18.681 2.474 14.082 1.00 77.12 86 GLN A CA 1
ATOM 661 C C . GLN A 1 86 ? -19.163 1.556 15.213 1.00 77.12 86 GLN A C 1
ATOM 663 O O . GLN A 1 86 ? -20.358 1.476 15.468 1.00 77.12 86 GLN A O 1
ATOM 668 N N . ASN A 1 87 ? -18.235 0.922 15.932 1.00 69.19 87 ASN A N 1
ATOM 669 C CA . ASN A 1 87 ? -18.516 0.028 17.054 1.00 69.19 87 ASN A CA 1
ATOM 670 C C . ASN A 1 87 ? -18.680 0.759 18.406 1.00 69.19 87 ASN A C 1
ATOM 672 O O . ASN A 1 87 ? -18.636 0.113 19.455 1.00 69.19 87 ASN A O 1
ATOM 676 N N . GLN A 1 88 ? -18.808 2.092 18.386 1.00 60.84 88 GLN A N 1
ATOM 677 C CA . GLN A 1 88 ? -18.914 2.959 19.568 1.00 60.84 88 GLN A CA 1
ATOM 678 C C . GLN A 1 88 ? -20.331 3.540 19.780 1.00 60.84 88 GLN A C 1
ATOM 680 O O . GLN A 1 88 ? -20.487 4.501 20.531 1.00 60.84 88 GLN A O 1
ATOM 685 N N . PHE A 1 89 ? -21.355 2.941 19.159 1.00 52.59 89 PHE A N 1
ATOM 686 C CA . PHE A 1 89 ? -22.775 3.256 19.364 1.00 52.59 89 PHE A CA 1
ATOM 687 C C . PHE A 1 89 ? -23.592 1.992 19.630 1.00 52.59 89 PHE A C 1
ATOM 689 O O . PHE A 1 89 ? -23.360 0.987 18.920 1.00 52.59 89 PHE A O 1
#

Radius of gyration: 24.49 Å; chains: 1; bounding box: 64×63×48 Å

InterPro domains:
  IPR001448 Small acid-soluble spore protein, alpha/beta-type [PF00269] (26-84)
  IPR018126 Small acid-soluble spore protein, alpha/beta-type, conserved site [PS00304] (41-50)
  IPR038300 SASP, alpha/beta-type superfamily [G3DSA:6.10.10.80] (27-88)
  IPR050847 Small acid-soluble spore DNA-binding [PTHR36107] (21-85)